Protein AF-A0A183NQ26-F1 (afdb_monomer_lite)

Structure (mmCIF, N/CA/C/O backbone):
data_AF-A0A183NQ26-F1
#
_entry.id   AF-A0A183NQ26-F1
#
loop_
_atom_site.group_PDB
_atom_site.id
_atom_site.type_symbol
_atom_site.label_atom_id
_atom_site.label_alt_id
_atom_site.label_comp_id
_atom_site.label_asym_id
_atom_site.label_entity_id
_atom_site.label_seq_id
_atom_site.pdbx_PDB_ins_code
_atom_site.Cartn_x
_atom_site.Cartn_y
_atom_site.Cartn_z
_atom_site.occupancy
_atom_site.B_iso_or_equiv
_atom_site.auth_seq_id
_atom_site.auth_comp_id
_atom_site.auth_asym_id
_atom_site.auth_atom_id
_atom_site.pdbx_PDB_model_num
ATOM 1 N N . MET A 1 1 ? 36.176 -2.784 -15.840 1.00 60.88 1 MET A N 1
ATOM 2 C CA . MET A 1 1 ? 35.206 -1.758 -16.281 1.00 60.88 1 MET A CA 1
ATOM 3 C C . MET A 1 1 ? 34.086 -2.476 -17.005 1.00 60.88 1 MET A C 1
ATOM 5 O O . MET A 1 1 ? 34.385 -3.303 -17.862 1.00 60.88 1 MET A O 1
ATOM 9 N N . ALA A 1 2 ? 32.834 -2.243 -16.618 1.00 77.38 2 ALA A N 1
ATOM 10 C CA . ALA A 1 2 ? 31.702 -2.764 -17.373 1.00 77.38 2 ALA A CA 1
ATOM 11 C C . ALA A 1 2 ? 31.505 -1.896 -18.622 1.00 77.38 2 ALA A C 1
ATOM 13 O O . ALA A 1 2 ? 31.538 -0.673 -18.529 1.00 77.38 2 ALA A O 1
ATOM 14 N N . HIS A 1 3 ? 31.324 -2.533 -19.777 1.00 88.31 3 HIS A N 1
ATOM 15 C CA . HIS A 1 3 ? 31.079 -1.843 -21.049 1.00 88.31 3 HIS A CA 1
ATOM 16 C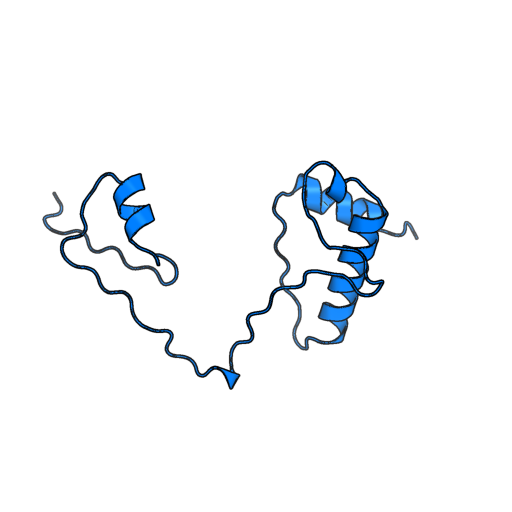 C . HIS A 1 3 ? 29.578 -1.679 -21.342 1.00 88.31 3 HIS A C 1
ATOM 18 O O . HIS A 1 3 ? 29.203 -0.936 -22.241 1.00 88.31 3 HIS A O 1
ATOM 24 N N . CYS A 1 4 ? 28.722 -2.381 -20.594 1.00 90.00 4 CYS A N 1
ATOM 25 C CA . CYS A 1 4 ? 27.270 -2.340 -20.712 1.00 90.00 4 CYS A CA 1
ATOM 26 C C . CYS A 1 4 ? 26.643 -2.696 -19.357 1.00 90.00 4 CYS A C 1
ATOM 28 O O . CYS A 1 4 ? 27.137 -3.588 -18.664 1.00 90.00 4 CYS A O 1
ATOM 30 N N . VAL A 1 5 ? 25.566 -1.999 -18.993 1.00 90.19 5 VAL A N 1
ATOM 31 C CA . VAL A 1 5 ? 24.744 -2.282 -17.812 1.00 90.19 5 VAL A CA 1
ATOM 32 C C . VAL A 1 5 ? 23.308 -2.443 -18.286 1.00 90.19 5 VAL A C 1
ATOM 34 O O . VAL A 1 5 ? 22.801 -1.592 -19.013 1.00 90.19 5 VAL A O 1
ATOM 37 N N . ILE A 1 6 ? 22.664 -3.534 -17.878 1.00 91.44 6 ILE A N 1
ATOM 38 C CA . ILE A 1 6 ? 21.257 -3.803 -18.173 1.00 91.44 6 ILE A CA 1
ATOM 39 C C . ILE A 1 6 ? 20.499 -3.788 -16.850 1.00 91.44 6 ILE A C 1
ATOM 41 O O . ILE A 1 6 ? 20.853 -4.524 -15.929 1.00 91.44 6 ILE A O 1
ATOM 45 N N . LEU A 1 7 ? 19.463 -2.954 -16.763 1.00 90.06 7 LEU A N 1
ATOM 46 C CA . LEU A 1 7 ? 18.590 -2.863 -15.599 1.00 90.06 7 LEU A CA 1
ATOM 47 C C . LEU A 1 7 ? 17.269 -3.577 -15.899 1.00 90.06 7 LEU A C 1
ATOM 49 O O . LEU A 1 7 ? 16.595 -3.256 -16.874 1.00 90.06 7 LEU A O 1
ATOM 53 N N . MET A 1 8 ? 16.906 -4.551 -15.066 1.00 90.06 8 MET A N 1
ATOM 54 C CA . MET A 1 8 ? 15.657 -5.304 -15.187 1.00 90.06 8 MET A CA 1
ATOM 55 C C . MET A 1 8 ? 14.945 -5.327 -13.835 1.00 90.06 8 MET A C 1
ATOM 57 O O . MET A 1 8 ? 15.536 -5.716 -12.830 1.00 90.06 8 MET A O 1
ATOM 61 N N . SER A 1 9 ? 13.673 -4.938 -13.800 1.00 88.75 9 SER A N 1
ATOM 62 C CA . SER A 1 9 ? 12.790 -5.168 -12.654 1.00 88.75 9 SER A CA 1
ATOM 63 C C . SER A 1 9 ? 11.327 -5.139 -13.102 1.00 88.75 9 SER A C 1
ATOM 65 O O . SER A 1 9 ? 10.983 -4.507 -14.099 1.00 88.75 9 SER A O 1
ATOM 67 N N . GLY A 1 10 ? 10.470 -5.862 -12.377 1.00 86.31 10 GLY A N 1
ATOM 68 C CA . GLY A 1 10 ? 9.042 -5.979 -12.681 1.00 86.31 10 GLY A CA 1
ATOM 69 C C . GLY A 1 10 ? 8.199 -4.764 -12.279 1.00 86.31 10 GLY A C 1
ATOM 70 O O . GLY A 1 10 ? 7.012 -4.743 -12.582 1.00 86.31 10 GLY A O 1
ATOM 71 N N . THR A 1 11 ? 8.779 -3.773 -11.592 1.00 85.19 11 THR A N 1
ATOM 72 C CA . THR A 1 11 ? 8.045 -2.625 -11.021 1.00 85.19 11 THR A CA 1
ATOM 73 C C . THR A 1 11 ? 8.693 -1.270 -11.331 1.00 85.19 11 THR A C 1
ATOM 75 O O . THR A 1 11 ? 8.484 -0.320 -10.586 1.00 85.19 11 THR A O 1
ATOM 78 N N . LEU A 1 12 ? 9.515 -1.169 -12.384 1.00 83.94 12 LEU A N 1
ATOM 79 C CA . LEU A 1 12 ? 10.221 0.082 -12.730 1.00 83.94 12 LEU A CA 1
ATOM 80 C C . LEU A 1 12 ? 9.370 1.104 -13.497 1.00 83.94 12 LEU A C 1
ATOM 82 O O . LEU A 1 12 ? 9.810 2.232 -13.685 1.00 83.94 12 LEU A O 1
ATOM 86 N N . SER A 1 13 ? 8.185 0.718 -13.968 1.00 82.69 13 SER A N 1
ATOM 87 C CA . SER A 1 13 ? 7.300 1.614 -14.716 1.00 82.69 13 SER A CA 1
ATOM 88 C C . SER A 1 13 ? 6.642 2.644 -13.781 1.00 82.69 13 SER A C 1
ATOM 90 O O . SER A 1 13 ? 6.131 2.244 -12.731 1.00 82.69 13 SER A O 1
ATOM 92 N N . PRO A 1 14 ? 6.532 3.928 -14.177 1.00 85.44 14 PRO A N 1
ATOM 93 C CA . PRO A 1 14 ? 7.058 4.525 -15.410 1.00 85.44 14 PRO A CA 1
ATOM 94 C C . PRO A 1 14 ? 8.559 4.856 -15.311 1.00 85.44 14 PRO A C 1
ATOM 96 O O . PRO A 1 14 ? 9.008 5.473 -14.344 1.00 85.44 14 PRO A O 1
ATOM 99 N N . LEU A 1 15 ? 9.329 4.513 -16.349 1.00 88.06 15 LEU A N 1
ATOM 100 C CA . LEU A 1 15 ? 10.791 4.688 -16.356 1.00 88.06 15 LEU A CA 1
ATOM 101 C C . LEU A 1 15 ? 11.272 6.154 -16.326 1.00 88.06 15 LEU A C 1
ATOM 103 O O . LEU A 1 15 ? 12.452 6.394 -16.074 1.00 88.06 15 LEU A O 1
ATOM 107 N N . ASP A 1 16 ? 10.408 7.137 -16.596 1.00 89.62 16 ASP A N 1
ATOM 108 C CA . ASP A 1 16 ? 10.797 8.558 -16.650 1.00 89.62 16 ASP A CA 1
ATOM 109 C C . ASP A 1 16 ? 11.263 9.081 -15.285 1.00 89.62 16 ASP A C 1
ATOM 111 O O . ASP A 1 16 ? 12.236 9.831 -15.196 1.00 89.62 16 ASP A O 1
ATOM 115 N N . SER A 1 17 ? 10.607 8.648 -14.203 1.00 88.44 17 SER A N 1
ATOM 116 C CA . SER A 1 17 ? 11.006 9.018 -12.841 1.00 88.44 17 SER A CA 1
ATOM 117 C C . SER A 1 17 ? 12.389 8.468 -12.497 1.00 88.44 17 SER A C 1
ATOM 119 O O . SER A 1 17 ? 13.203 9.171 -11.905 1.00 88.44 17 SER A O 1
ATOM 121 N N . LEU A 1 18 ? 12.680 7.241 -12.932 1.00 89.69 18 LEU A N 1
ATOM 122 C CA . LEU A 1 18 ? 13.955 6.585 -12.666 1.00 89.69 18 LEU A CA 1
ATOM 123 C C . LEU A 1 18 ? 15.124 7.259 -13.400 1.00 89.69 18 LEU A C 1
ATOM 125 O O . LEU A 1 18 ? 16.203 7.411 -12.832 1.00 89.69 18 LEU A O 1
ATOM 129 N N . GLU A 1 19 ? 14.916 7.687 -14.648 1.00 90.94 19 GLU A N 1
ATOM 130 C CA . GLU A 1 19 ? 15.914 8.455 -15.409 1.00 90.94 19 GLU A CA 1
ATOM 131 C C . GLU A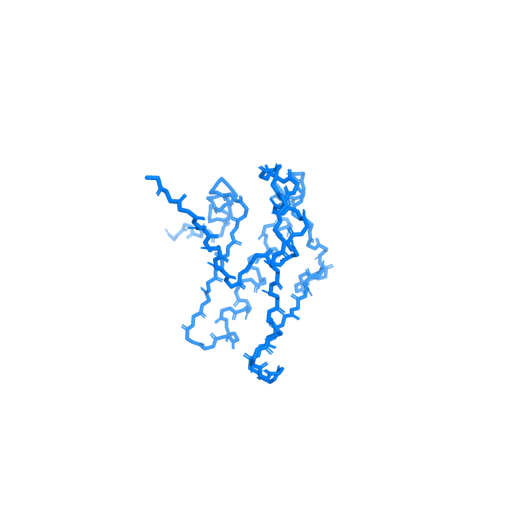 1 19 ? 16.243 9.785 -14.734 1.00 90.94 19 GLU A C 1
ATOM 133 O O . GLU A 1 19 ? 17.415 10.151 -14.618 1.00 90.94 19 GLU A O 1
ATOM 138 N N . ALA A 1 20 ? 15.210 10.487 -14.260 1.00 91.44 20 ALA A N 1
ATOM 139 C CA . ALA A 1 20 ? 15.371 11.749 -13.554 1.00 91.44 20 ALA A CA 1
ATOM 140 C C . ALA A 1 20 ? 16.137 11.575 -12.231 1.00 91.44 20 ALA A C 1
ATOM 142 O O . ALA A 1 20 ? 17.034 12.364 -11.942 1.00 91.44 20 ALA A O 1
ATOM 143 N N . GLU A 1 21 ? 15.830 10.533 -11.451 1.00 92.38 21 GLU A N 1
ATOM 144 C CA . GLU A 1 21 ? 16.507 10.241 -10.179 1.00 92.38 21 GLU A CA 1
ATOM 145 C C . GLU A 1 21 ? 17.981 9.859 -10.361 1.00 92.38 21 GLU A C 1
ATOM 147 O O . GLU A 1 21 ? 18.836 10.282 -9.582 1.00 92.38 21 GLU A O 1
ATOM 152 N N . LEU A 1 22 ? 18.291 9.071 -11.393 1.00 92.06 22 LEU A N 1
ATOM 153 C CA . LEU A 1 22 ? 19.657 8.628 -11.675 1.00 92.06 22 LEU A CA 1
ATOM 154 C C . LEU A 1 22 ? 20.460 9.645 -12.490 1.00 92.06 22 LEU A C 1
ATOM 156 O O . LEU A 1 22 ? 21.677 9.500 -12.606 1.00 92.06 22 LEU A O 1
ATOM 160 N N . ASN A 1 23 ? 19.796 10.659 -13.051 1.00 93.31 23 ASN A N 1
ATOM 161 C CA . ASN A 1 23 ? 20.369 11.620 -13.989 1.00 93.31 23 ASN A CA 1
ATOM 162 C C . ASN A 1 23 ? 21.103 10.925 -15.158 1.00 93.31 23 ASN A C 1
ATOM 164 O O . ASN A 1 23 ? 22.200 11.318 -15.564 1.00 93.31 23 ASN A O 1
ATOM 168 N N . VAL A 1 24 ? 20.500 9.850 -15.674 1.00 90.94 24 VAL A N 1
ATOM 169 C CA . VAL A 1 24 ? 21.008 9.026 -16.779 1.00 90.94 24 VAL A CA 1
ATOM 170 C C . VAL A 1 24 ? 19.862 8.760 -17.744 1.00 90.94 24 VAL A C 1
ATOM 172 O O . VAL A 1 24 ? 18.754 8.450 -17.323 1.00 90.94 24 VAL A O 1
ATOM 175 N N . GLN A 1 25 ? 20.137 8.845 -19.044 1.00 89.25 25 GLN A N 1
ATOM 176 C CA . GLN A 1 25 ? 19.176 8.439 -20.067 1.00 89.25 25 GLN A CA 1
ATOM 177 C C . GLN A 1 25 ? 19.291 6.942 -20.347 1.00 89.25 25 GLN A C 1
ATOM 179 O O . GLN A 1 25 ? 20.404 6.435 -20.517 1.00 89.25 25 GLN A O 1
ATOM 184 N N . PHE A 1 26 ? 18.159 6.244 -20.464 1.00 89.94 26 PHE A N 1
ATOM 185 C CA . PHE A 1 26 ? 18.130 4.870 -20.953 1.00 89.94 26 PHE A CA 1
ATOM 186 C C . PHE A 1 26 ? 17.804 4.874 -22.452 1.00 89.94 26 PHE A C 1
ATOM 188 O O . PHE A 1 26 ? 16.638 4.954 -22.832 1.00 89.94 26 PHE A O 1
ATOM 195 N N . PRO A 1 27 ? 18.806 4.771 -23.346 1.00 89.19 27 PRO A N 1
ATOM 196 C CA . PRO A 1 27 ? 18.563 4.814 -24.791 1.00 89.19 27 PRO A CA 1
ATOM 197 C C . PRO A 1 27 ? 17.767 3.602 -25.297 1.00 89.19 27 PRO A C 1
ATOM 199 O O . PRO A 1 27 ? 17.144 3.667 -26.353 1.00 89.19 27 PRO A O 1
ATOM 202 N N . LEU A 1 28 ? 17.792 2.492 -24.555 1.00 90.19 28 LEU A N 1
ATOM 203 C CA . LEU A 1 28 ? 17.009 1.291 -24.823 1.00 90.19 28 LEU A CA 1
ATOM 204 C C . LEU A 1 28 ? 16.054 1.067 -23.652 1.00 90.19 28 LEU A C 1
ATOM 206 O O . LEU A 1 28 ? 16.495 0.808 -22.533 1.00 90.19 28 LEU A O 1
ATOM 210 N N . ARG A 1 29 ? 14.750 1.162 -23.924 1.00 89.19 29 ARG A N 1
ATOM 211 C CA . ARG A 1 29 ? 13.676 1.011 -22.935 1.00 89.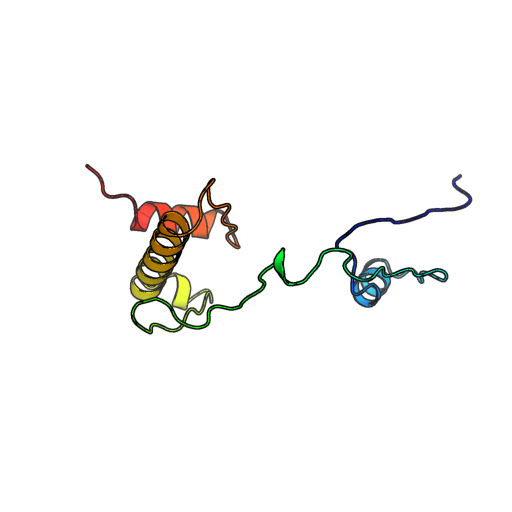19 29 ARG A CA 1
ATOM 212 C C . ARG A 1 29 ? 12.741 -0.100 -23.388 1.00 89.19 29 ARG A C 1
ATOM 214 O O . ARG A 1 29 ? 12.392 -0.183 -24.565 1.00 89.19 29 ARG A O 1
ATOM 221 N N . LEU A 1 30 ? 12.343 -0.947 -22.449 1.00 87.94 30 LEU A N 1
ATOM 222 C CA . LEU A 1 30 ? 11.365 -2.000 -22.677 1.00 87.94 30 LEU A CA 1
ATOM 223 C C . LEU A 1 30 ? 10.443 -2.071 -21.460 1.00 87.94 30 LEU A C 1
ATOM 225 O O . LEU A 1 30 ? 10.849 -2.543 -20.402 1.00 87.94 30 LEU A O 1
ATOM 229 N N . GLU A 1 31 ? 9.200 -1.630 -21.624 1.00 84.31 31 GLU A N 1
ATOM 230 C CA . GLU A 1 31 ? 8.133 -1.817 -20.641 1.00 84.31 31 GLU A CA 1
ATOM 231 C C . GLU A 1 31 ? 7.180 -2.884 -21.186 1.00 84.31 31 GLU A C 1
ATOM 233 O O . GLU A 1 31 ? 6.452 -2.671 -22.156 1.00 84.31 31 GLU A O 1
ATOM 238 N N . ALA A 1 32 ? 7.249 -4.087 -20.617 1.00 80.12 32 ALA A N 1
ATOM 239 C CA . ALA A 1 32 ? 6.379 -5.180 -21.023 1.00 80.12 32 ALA A CA 1
ATOM 240 C C . ALA A 1 32 ? 4.978 -4.990 -20.429 1.00 80.12 32 ALA A C 1
ATOM 242 O O . ALA A 1 32 ? 4.828 -4.701 -19.241 1.00 80.12 32 ALA A O 1
ATOM 243 N N . ASN A 1 33 ? 3.948 -5.220 -21.243 1.00 76.50 33 ASN A N 1
ATOM 244 C CA . ASN A 1 33 ? 2.579 -5.271 -20.745 1.00 76.50 33 ASN A CA 1
ATOM 245 C C . ASN A 1 33 ? 2.395 -6.447 -19.778 1.00 76.50 33 ASN A C 1
ATOM 247 O O . ASN A 1 33 ? 3.023 -7.500 -19.905 1.00 76.50 33 ASN A O 1
ATOM 251 N N . HIS A 1 34 ? 1.487 -6.267 -18.826 1.00 73.62 34 HIS A N 1
ATOM 252 C CA . HIS A 1 34 ? 1.132 -7.284 -17.850 1.00 73.62 34 HIS A CA 1
ATOM 253 C C . HIS A 1 34 ? 0.609 -8.559 -18.536 1.00 73.62 34 HIS A C 1
ATOM 255 O O . HIS A 1 34 ? -0.343 -8.517 -19.312 1.00 73.62 34 HIS A O 1
ATOM 261 N N . VAL A 1 35 ? 1.247 -9.698 -18.255 1.00 74.94 35 VAL A N 1
ATOM 262 C CA . VAL A 1 35 ? 1.032 -10.965 -18.983 1.00 74.94 35 VAL A CA 1
ATOM 263 C C . VAL A 1 35 ? -0.132 -11.793 -18.414 1.00 74.94 35 VAL A C 1
ATOM 265 O O . VAL A 1 35 ? -0.594 -12.735 -19.057 1.00 74.94 35 VAL A O 1
ATOM 268 N N . ILE A 1 36 ? -0.644 -11.471 -17.220 1.00 79.50 36 ILE A N 1
ATOM 269 C CA . ILE A 1 36 ? -1.755 -12.228 -16.618 1.00 79.50 36 ILE A CA 1
ATOM 270 C C . ILE A 1 36 ? -3.116 -11.621 -16.979 1.00 79.50 36 ILE A C 1
ATOM 272 O O . ILE A 1 36 ? -3.282 -10.406 -17.088 1.00 79.50 36 ILE A O 1
ATOM 276 N N . SER A 1 37 ? -4.108 -12.497 -17.146 1.00 80.25 37 SER A N 1
ATOM 277 C CA . SER A 1 37 ? -5.487 -12.120 -17.446 1.00 80.25 37 SER A CA 1
ATOM 278 C C . SER A 1 37 ? -6.129 -11.345 -16.293 1.00 80.25 37 SER A C 1
ATOM 280 O O . SER A 1 37 ? -5.911 -11.666 -15.125 1.00 80.25 37 SER A O 1
ATOM 282 N N . ASN A 1 38 ? -7.021 -10.405 -16.617 1.00 79.00 38 ASN A N 1
ATOM 283 C CA . ASN A 1 38 ? -7.761 -9.604 -15.627 1.00 79.00 38 ASN A CA 1
ATOM 284 C C . ASN A 1 38 ? -8.567 -10.446 -14.619 1.00 79.00 38 ASN A C 1
ATOM 286 O O . ASN A 1 38 ? -8.861 -9.993 -13.524 1.00 79.00 38 ASN A O 1
ATOM 290 N N . SER A 1 39 ? -8.901 -11.695 -14.950 1.00 84.12 39 SER A N 1
ATOM 291 C CA . SER A 1 39 ? -9.562 -12.633 -14.033 1.00 84.12 39 SER A CA 1
ATOM 292 C C . SER A 1 39 ? -8.681 -13.129 -12.880 1.00 84.12 39 SER A C 1
ATOM 294 O O . SER A 1 39 ? -9.194 -13.744 -11.951 1.00 84.12 39 SER A O 1
ATOM 296 N N . ARG A 1 40 ? -7.362 -12.912 -12.946 1.00 82.38 40 ARG A N 1
ATOM 297 C CA . ARG A 1 40 ? -6.386 -13.396 -11.958 1.00 82.38 40 ARG A CA 1
ATOM 298 C C . ARG A 1 40 ? -5.839 -12.289 -11.056 1.00 82.38 40 ARG A C 1
ATOM 300 O O . ARG A 1 40 ? -5.064 -12.593 -10.156 1.00 82.38 40 ARG A O 1
ATOM 307 N N . LEU A 1 41 ? -6.224 -11.033 -11.290 1.00 85.94 41 LEU A N 1
ATOM 308 C CA . LEU A 1 41 ? -5.777 -9.884 -10.510 1.00 85.94 41 LEU A CA 1
ATOM 309 C C . LEU A 1 41 ? -6.911 -8.870 -10.361 1.00 85.94 41 LEU A C 1
ATOM 311 O O . LEU A 1 41 ? -7.419 -8.350 -11.350 1.00 85.94 41 LEU A O 1
ATOM 315 N N . LEU A 1 42 ? -7.254 -8.546 -9.116 1.00 86.94 42 LEU A N 1
ATOM 316 C CA . LEU A 1 42 ? -8.144 -7.440 -8.786 1.00 86.94 42 LEU A CA 1
ATOM 317 C C . LEU A 1 42 ? -7.321 -6.321 -8.147 1.00 86.94 42 LEU A C 1
ATOM 319 O O . LEU A 1 42 ? -6.722 -6.515 -7.093 1.00 86.94 42 LEU A O 1
ATOM 323 N N . VAL A 1 43 ? -7.331 -5.145 -8.771 1.00 90.38 43 VAL A N 1
ATOM 324 C CA . VAL A 1 43 ? -6.777 -3.912 -8.202 1.00 90.38 43 VAL A CA 1
ATOM 325 C C . VAL A 1 43 ? -7.937 -2.961 -7.963 1.00 90.38 43 VAL A C 1
ATOM 327 O O . VAL A 1 43 ? -8.668 -2.626 -8.892 1.00 90.38 43 VAL A O 1
ATOM 330 N N . THR A 1 44 ? -8.128 -2.544 -6.715 1.00 91.00 44 THR A N 1
ATOM 331 C CA . THR A 1 44 ? -9.204 -1.625 -6.338 1.00 91.00 44 THR A CA 1
ATOM 332 C C . THR A 1 44 ? -8.719 -0.638 -5.292 1.00 91.00 44 THR A C 1
ATOM 334 O O . THR A 1 44 ? -7.803 -0.924 -4.523 1.00 91.00 44 THR A O 1
ATOM 337 N N . THR A 1 45 ? -9.360 0.523 -5.246 1.00 93.06 45 THR A N 1
ATOM 338 C CA . THR A 1 45 ? -9.176 1.507 -4.182 1.00 93.06 45 THR A CA 1
ATOM 339 C C . THR A 1 45 ? -10.403 1.504 -3.277 1.00 93.06 45 THR A C 1
ATOM 341 O O . THR A 1 45 ? -11.531 1.316 -3.731 1.00 93.06 45 THR A O 1
ATOM 344 N N . LEU A 1 46 ? -10.183 1.684 -1.976 1.00 92.94 46 LEU A N 1
ATOM 345 C CA . LEU A 1 46 ? -11.249 1.800 -0.985 1.00 92.94 46 LEU A CA 1
ATOM 346 C C . LEU A 1 46 ? -11.216 3.214 -0.414 1.00 92.94 46 LEU A C 1
ATOM 348 O O . LEU A 1 46 ? -10.255 3.604 0.245 1.00 92.94 46 LEU A O 1
ATOM 352 N N . SER A 1 47 ? -12.255 3.995 -0.701 1.00 94.12 47 SER A N 1
ATOM 353 C CA . SER A 1 47 ? -12.368 5.385 -0.244 1.00 94.12 47 SER A CA 1
ATOM 354 C C . SER A 1 47 ? -13.074 5.517 1.107 1.00 94.12 47 SER A C 1
ATOM 356 O O . SER A 1 47 ? -12.854 6.498 1.817 1.00 94.12 47 SER A O 1
ATOM 358 N N . HIS A 1 48 ? -13.905 4.536 1.465 1.00 95.38 48 HIS A N 1
ATOM 359 C CA . HIS A 1 48 ? -14.697 4.508 2.691 1.00 95.38 48 HIS A CA 1
ATOM 360 C C . HIS A 1 48 ? -14.639 3.117 3.314 1.00 95.38 48 HIS A C 1
ATOM 362 O O . HIS A 1 48 ? -14.487 2.121 2.604 1.00 95.38 48 HIS A O 1
ATOM 368 N N . GLY A 1 49 ? -14.741 3.061 4.637 1.00 93.06 49 GLY A N 1
ATOM 369 C CA . GLY A 1 49 ? -14.837 1.803 5.357 1.00 93.06 49 GLY A CA 1
ATOM 370 C C . GLY A 1 49 ? -16.278 1.298 5.512 1.00 93.06 49 GLY A C 1
ATOM 371 O O . GLY A 1 49 ? -17.215 1.895 4.971 1.00 93.06 49 GLY A O 1
ATOM 372 N N . PRO A 1 50 ? -16.466 0.188 6.249 1.00 91.75 50 PRO A N 1
ATOM 373 C CA . PRO A 1 50 ? -17.753 -0.487 6.404 1.00 91.75 50 PRO A CA 1
ATOM 374 C C . PRO A 1 50 ? -18.861 0.372 7.025 1.00 91.75 50 PRO A C 1
ATOM 376 O O . PRO A 1 50 ? -20.031 0.135 6.742 1.00 91.75 50 PRO A O 1
ATOM 379 N N . ASN A 1 51 ? -18.511 1.367 7.841 1.00 91.38 51 ASN A N 1
ATOM 380 C CA . ASN A 1 51 ? -19.457 2.284 8.478 1.00 91.38 51 ASN A CA 1
ATOM 381 C C . ASN A 1 51 ? -19.635 3.589 7.681 1.00 91.38 51 ASN A C 1
ATOM 383 O O . ASN A 1 51 ? -20.260 4.530 8.164 1.00 91.38 51 ASN A O 1
ATOM 387 N N . GLY A 1 52 ? -19.069 3.678 6.473 1.00 91.31 52 GLY A N 1
ATOM 388 C CA . GLY A 1 52 ? -19.143 4.869 5.626 1.00 91.31 52 GLY A CA 1
ATOM 389 C C . GLY A 1 52 ? -18.154 5.971 6.010 1.00 91.31 52 GLY A C 1
ATOM 390 O O . GLY A 1 52 ? -18.193 7.055 5.427 1.00 91.31 52 GLY A O 1
ATOM 391 N N . THR A 1 53 ? -17.237 5.718 6.949 1.00 92.19 53 THR A N 1
ATOM 392 C CA . THR A 1 53 ? -16.190 6.685 7.298 1.00 92.19 53 THR A CA 1
ATOM 393 C C . THR A 1 53 ? -15.187 6.790 6.155 1.00 92.19 53 THR A C 1
ATOM 395 O O . THR A 1 53 ? -14.663 5.781 5.680 1.00 92.19 53 THR A O 1
ATOM 398 N N . ARG A 1 54 ? -14.871 8.017 5.725 1.00 92.56 54 ARG A N 1
ATOM 399 C CA . ARG A 1 54 ? -13.843 8.259 4.707 1.00 92.56 54 ARG A CA 1
ATOM 400 C C . ARG A 1 54 ? -12.470 7.806 5.210 1.00 92.56 54 ARG A C 1
ATOM 402 O O . ARG A 1 54 ? -11.976 8.304 6.221 1.00 92.56 54 ARG A O 1
ATOM 409 N N . LEU A 1 55 ? -11.819 6.924 4.458 1.00 92.56 55 LEU A N 1
ATOM 410 C CA . LEU A 1 55 ? -10.478 6.438 4.766 1.00 92.56 55 LEU A CA 1
ATOM 411 C C . LEU A 1 55 ? -9.449 7.463 4.283 1.00 92.56 55 LEU A C 1
ATOM 413 O O . LEU A 1 55 ? -9.173 7.598 3.094 1.00 92.56 55 LEU A O 1
ATOM 417 N N . CYS A 1 56 ? -8.902 8.228 5.224 1.00 91.69 56 CYS A N 1
ATOM 418 C CA . CYS A 1 56 ? -7.924 9.276 4.958 1.00 91.69 56 CYS A CA 1
ATOM 419 C C . CYS A 1 56 ? -6.728 9.113 5.896 1.00 91.69 56 CYS A C 1
ATOM 421 O O . CYS A 1 56 ? -6.784 9.529 7.046 1.00 91.69 56 CYS A O 1
ATOM 423 N N . ALA A 1 57 ? -5.637 8.518 5.422 1.00 88.44 57 ALA A N 1
ATOM 424 C CA . ALA A 1 57 ? -4.465 8.225 6.249 1.00 88.44 57 ALA A CA 1
ATOM 425 C C . ALA A 1 57 ? -3.508 9.429 6.399 1.00 88.44 57 ALA A C 1
ATOM 427 O O . ALA A 1 57 ? -2.292 9.278 6.309 1.00 88.44 57 ALA A O 1
ATOM 428 N N . THR A 1 58 ? -4.028 10.650 6.586 1.00 91.62 58 THR A N 1
ATOM 429 C CA . THR A 1 58 ? -3.164 11.805 6.896 1.00 91.62 58 THR A CA 1
ATOM 430 C C . THR A 1 58 ? -2.742 11.782 8.361 1.00 91.62 58 THR A C 1
ATOM 432 O O . THR A 1 58 ? -3.419 11.176 9.191 1.00 91.62 58 THR A O 1
ATOM 435 N N . TYR A 1 59 ? -1.659 12.491 8.709 1.00 86.00 59 TYR A N 1
ATOM 436 C CA . TYR A 1 59 ? -1.134 12.515 10.081 1.00 86.00 59 TYR A CA 1
ATOM 437 C C . TYR A 1 59 ? -2.197 12.849 11.136 1.00 86.00 59 TYR A C 1
ATOM 439 O O . TYR A 1 59 ? -2.237 12.224 12.189 1.00 86.00 59 TYR A O 1
ATOM 447 N N . GLN A 1 60 ? -3.082 13.803 10.846 1.00 88.50 60 GLN A N 1
ATOM 448 C CA . GLN A 1 60 ? -4.167 14.182 11.750 1.00 88.50 60 GLN A CA 1
ATOM 449 C C . GLN A 1 60 ? -5.228 13.077 11.866 1.00 88.50 60 GLN A C 1
ATOM 451 O O . GLN A 1 60 ? -5.573 12.670 12.973 1.00 88.50 60 GLN A O 1
ATOM 456 N N . HIS A 1 61 ? -5.715 12.559 10.736 1.00 88.69 61 HIS A N 1
ATOM 457 C CA . HIS A 1 61 ? -6.816 11.593 10.715 1.00 88.69 61 HIS A CA 1
ATOM 458 C C . HIS A 1 61 ? -6.416 10.220 11.258 1.00 88.69 61 HIS A C 1
ATOM 460 O O . HIS A 1 61 ? -7.198 9.616 11.988 1.00 88.69 61 HIS A O 1
ATOM 466 N N . GLN A 1 62 ? -5.190 9.752 10.995 1.00 91.25 62 GLN A N 1
ATOM 467 C CA . GLN A 1 62 ? -4.720 8.451 11.491 1.00 91.25 62 GLN A CA 1
ATOM 468 C C . GLN A 1 62 ? -4.658 8.365 13.028 1.00 91.25 62 GLN A C 1
ATOM 470 O O . GLN A 1 62 ? -4.631 7.277 13.601 1.00 91.25 62 GLN A O 1
ATOM 475 N N . ASN A 1 63 ? -4.632 9.513 13.713 1.00 90.88 63 ASN A N 1
ATOM 476 C CA . ASN A 1 63 ? -4.639 9.585 15.173 1.00 90.88 63 ASN A CA 1
ATOM 477 C C . ASN A 1 63 ? -6.052 9.513 15.772 1.00 90.88 63 ASN A C 1
ATOM 479 O O . ASN A 1 63 ? -6.183 9.406 16.987 1.00 90.88 63 ASN A O 1
ATOM 483 N N . THR A 1 64 ? -7.101 9.571 14.950 1.00 93.81 64 THR A N 1
ATOM 484 C CA . THR A 1 64 ? -8.485 9.474 15.424 1.00 93.81 64 THR A CA 1
ATOM 485 C C . THR A 1 64 ? -8.879 8.017 15.637 1.00 93.81 64 THR A C 1
ATOM 487 O O . THR A 1 64 ? -8.575 7.161 14.805 1.00 93.81 64 THR A O 1
ATOM 490 N N . TYR A 1 65 ? -9.601 7.726 16.721 1.00 94.44 65 TYR A N 1
ATOM 491 C CA . TYR A 1 65 ? -10.099 6.369 16.966 1.00 94.44 65 TYR A CA 1
ATOM 492 C C . TYR A 1 65 ? -11.067 5.905 15.884 1.00 94.44 65 TYR A C 1
ATOM 494 O O . TYR A 1 65 ? -10.996 4.754 15.482 1.00 94.44 65 TYR A O 1
ATOM 502 N N . THR A 1 66 ? -11.878 6.809 15.328 1.00 94.31 66 THR A N 1
ATOM 503 C CA . THR A 1 66 ? -12.769 6.482 14.210 1.00 94.31 66 THR A CA 1
ATOM 504 C C . THR A 1 66 ? -11.994 5.909 13.027 1.00 94.31 66 THR A C 1
ATOM 506 O O . THR A 1 66 ? -12.368 4.865 12.514 1.00 94.31 66 THR A O 1
ATOM 509 N N . PHE A 1 67 ? -10.885 6.535 12.615 1.00 94.25 67 PHE A N 1
ATOM 510 C CA . PHE A 1 67 ? -10.061 5.999 11.529 1.00 94.25 67 PHE A CA 1
ATOM 511 C C . PHE A 1 67 ? -9.452 4.637 11.886 1.00 94.25 67 PHE A C 1
ATOM 513 O O . PHE A 1 67 ? -9.459 3.724 11.063 1.00 94.25 67 PHE A O 1
ATOM 520 N N . GLN A 1 68 ? -8.921 4.497 13.103 1.00 94.94 68 GLN A N 1
ATOM 521 C CA . GLN A 1 68 ? -8.255 3.267 13.537 1.00 94.94 68 GLN A CA 1
ATOM 522 C C . GLN A 1 68 ? -9.236 2.092 13.612 1.00 94.94 68 GLN A C 1
ATOM 524 O O . GLN A 1 68 ? -8.931 1.005 13.126 1.00 94.94 68 GLN A O 1
ATOM 529 N N . ASP A 1 69 ? -10.424 2.312 14.170 1.00 95.25 69 ASP A N 1
ATOM 530 C CA . ASP A 1 69 ? -11.474 1.299 14.277 1.00 95.25 69 ASP A CA 1
ATOM 531 C C . ASP A 1 69 ? -12.021 0.931 12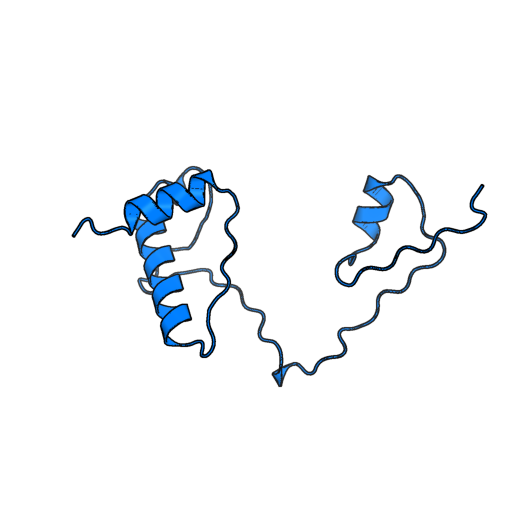.891 1.00 95.25 69 ASP A C 1
ATOM 533 O O . ASP A 1 69 ? -12.221 -0.247 12.591 1.00 95.25 69 ASP A O 1
ATOM 537 N N . GLU A 1 70 ? -12.185 1.920 12.008 1.00 95.69 70 GLU A N 1
ATOM 538 C CA . GLU A 1 70 ? -12.654 1.696 10.643 1.00 95.69 70 GLU A CA 1
ATOM 539 C C . GLU A 1 70 ? -11.667 0.842 9.832 1.00 95.69 70 GLU A C 1
ATOM 541 O O . GLU A 1 70 ? -12.070 -0.122 9.180 1.00 95.69 70 GLU A O 1
ATOM 546 N N . ILE A 1 71 ? -10.365 1.149 9.901 1.00 95.56 71 ILE A N 1
ATOM 547 C CA . ILE A 1 71 ? -9.320 0.336 9.262 1.00 95.56 71 ILE A CA 1
ATOM 548 C C . ILE A 1 71 ? -9.302 -1.077 9.852 1.00 95.56 71 ILE A C 1
ATOM 550 O O . ILE A 1 71 ? -9.188 -2.044 9.098 1.00 95.56 71 ILE A O 1
ATOM 554 N N . GLY A 1 72 ? -9.476 -1.219 11.168 1.00 95.38 72 GLY A N 1
ATOM 555 C CA . GLY A 1 72 ? -9.586 -2.526 11.817 1.00 95.38 72 GLY A CA 1
ATOM 556 C C . GLY A 1 72 ? -10.744 -3.347 11.247 1.00 95.38 72 GLY A C 1
ATOM 557 O O . GLY A 1 72 ? -10.564 -4.508 10.879 1.00 95.38 72 GLY A O 1
ATOM 558 N N . ALA A 1 73 ? -11.914 -2.728 11.073 1.00 95.56 73 ALA A N 1
ATOM 559 C CA . ALA A 1 73 ? -13.075 -3.373 10.467 1.00 95.56 73 ALA A CA 1
ATOM 560 C C . ALA A 1 73 ? -12.829 -3.782 9.002 1.00 95.56 73 ALA A C 1
ATOM 562 O O . ALA A 1 73 ? -13.214 -4.884 8.602 1.00 95.56 73 ALA A O 1
ATOM 563 N N . VAL A 1 74 ? -12.150 -2.942 8.207 1.00 95.50 74 VAL A N 1
ATOM 564 C CA . VAL A 1 74 ? -11.738 -3.289 6.832 1.00 95.50 74 VAL A CA 1
ATOM 565 C C . VAL A 1 74 ? -10.842 -4.528 6.830 1.00 95.50 74 VAL A C 1
ATOM 567 O O . VAL A 1 74 ? -11.103 -5.466 6.077 1.00 95.50 74 VAL A O 1
ATOM 570 N N . VAL A 1 75 ? -9.814 -4.557 7.683 1.00 95.19 75 VAL A N 1
ATOM 571 C CA . VAL A 1 75 ? -8.859 -5.672 7.759 1.00 95.19 75 VAL A CA 1
ATOM 572 C C . VAL A 1 75 ? -9.555 -6.960 8.199 1.00 95.19 75 VAL A C 1
ATOM 574 O O . VAL A 1 75 ? -9.382 -7.992 7.555 1.00 95.19 75 VAL A O 1
ATOM 577 N N . VAL A 1 76 ? -10.398 -6.911 9.235 1.00 95.06 76 VAL A N 1
ATOM 578 C CA . VAL A 1 76 ? -11.170 -8.078 9.695 1.00 95.06 76 VAL A CA 1
ATOM 579 C C . VAL A 1 76 ? -12.062 -8.623 8.580 1.00 95.06 76 VAL A C 1
ATOM 581 O O . VAL A 1 76 ? -12.112 -9.836 8.370 1.00 95.06 76 VAL A O 1
ATOM 584 N N . ASN A 1 77 ? -12.741 -7.749 7.836 1.00 94.38 77 ASN A N 1
ATOM 585 C CA . ASN A 1 77 ? -13.583 -8.167 6.719 1.00 94.38 77 ASN A CA 1
ATOM 586 C C . ASN A 1 77 ? -12.760 -8.797 5.589 1.00 94.38 77 ASN A C 1
ATOM 588 O O . ASN A 1 77 ? -13.150 -9.843 5.074 1.00 94.38 77 ASN A O 1
ATOM 592 N N . ALA A 1 78 ? -11.602 -8.224 5.246 1.00 94.06 78 ALA A N 1
ATOM 593 C CA . ALA A 1 78 ? -10.697 -8.808 4.260 1.00 94.06 78 ALA A CA 1
ATOM 594 C C . ALA A 1 78 ? -10.223 -10.208 4.686 1.00 94.06 78 ALA A C 1
ATOM 596 O O . ALA A 1 78 ? -10.329 -11.155 3.910 1.00 94.06 78 ALA A O 1
ATOM 597 N N . CYS A 1 79 ? -9.796 -10.374 5.941 1.00 95.00 79 CYS A N 1
ATOM 598 C CA . CYS A 1 79 ? -9.356 -11.663 6.480 1.00 95.00 79 CYS A CA 1
ATOM 599 C C . CYS A 1 79 ? -10.464 -12.728 6.490 1.00 95.00 79 CYS A C 1
ATOM 601 O O . CYS A 1 79 ? -10.170 -13.909 6.341 1.00 95.00 79 CYS A O 1
ATOM 603 N N . ARG A 1 80 ? -11.734 -12.336 6.656 1.00 94.88 80 ARG A N 1
ATOM 604 C CA . ARG A 1 80 ? -12.875 -13.267 6.587 1.00 94.88 80 ARG A CA 1
ATOM 605 C C . ARG A 1 80 ? -13.190 -13.717 5.161 1.00 94.88 80 ARG A C 1
ATOM 607 O O . ARG A 1 80 ? -13.686 -14.824 4.980 1.00 94.88 80 ARG A O 1
ATOM 614 N N . LEU A 1 81 ? -12.951 -12.856 4.172 1.00 94.06 81 LEU A N 1
ATOM 615 C CA . LEU A 1 81 ? -13.302 -13.106 2.772 1.00 94.06 81 LEU A CA 1
ATOM 616 C C . LEU A 1 81 ? -12.182 -13.789 1.979 1.00 94.06 81 LEU A C 1
ATOM 618 O O . LEU A 1 81 ? -12.477 -14.498 1.019 1.00 94.06 81 LEU A O 1
ATOM 622 N N . VAL A 1 82 ? -10.914 -13.568 2.341 1.00 94.25 82 VAL A N 1
ATOM 623 C CA . VAL A 1 82 ? -9.756 -14.054 1.577 1.00 94.25 82 VAL A CA 1
ATOM 624 C C . VAL A 1 82 ? -9.265 -15.401 2.126 1.00 94.25 82 VAL A C 1
ATOM 626 O O . VAL A 1 82 ? -8.696 -15.450 3.220 1.00 94.25 82 VAL A O 1
ATOM 629 N N . PRO A 1 83 ? -9.421 -16.508 1.377 1.00 91.88 83 PRO A N 1
ATOM 630 C CA . PRO A 1 83 ? -8.842 -17.789 1.761 1.00 91.88 83 PRO A CA 1
ATOM 631 C C . PRO A 1 83 ? -7.315 -17.771 1.582 1.00 91.88 83 PRO A C 1
ATOM 633 O O . PRO A 1 83 ? -6.803 -17.220 0.612 1.00 91.88 83 PRO A O 1
ATOM 636 N N . GLY A 1 84 ? -6.579 -18.412 2.495 1.00 91.50 84 GLY A N 1
ATOM 637 C CA . GLY A 1 84 ? -5.118 -18.572 2.391 1.00 91.50 84 GLY A CA 1
ATOM 638 C C . GLY A 1 84 ? -4.280 -17.481 3.067 1.00 91.50 84 GLY A C 1
ATOM 639 O O . GLY A 1 84 ? -3.065 -17.636 3.162 1.00 91.50 84 GLY A O 1
ATOM 640 N N . GLY A 1 85 ? -4.917 -16.436 3.603 1.00 92.94 85 GLY A N 1
ATOM 641 C CA . GLY A 1 85 ? -4.267 -15.397 4.406 1.00 92.94 85 GLY A CA 1
ATOM 642 C C . GLY A 1 85 ? -4.202 -14.034 3.719 1.00 92.94 85 GLY A C 1
ATOM 643 O O . GLY A 1 85 ? -4.448 -13.897 2.523 1.00 92.94 85 GLY A O 1
ATOM 644 N N . VAL A 1 86 ? -3.880 -13.008 4.507 1.00 95.69 86 VAL A N 1
ATOM 645 C CA . VAL A 1 86 ? -3.801 -11.611 4.062 1.00 95.69 86 VAL A CA 1
ATOM 646 C C . VAL A 1 86 ? -2.434 -11.046 4.428 1.00 95.69 86 VAL A C 1
ATOM 648 O O . VAL A 1 86 ? -1.997 -11.164 5.571 1.00 95.69 86 VAL A O 1
ATOM 651 N N . LEU A 1 87 ? -1.782 -10.397 3.464 1.00 95.81 87 LEU A N 1
ATOM 652 C CA . LEU A 1 87 ? -0.576 -9.605 3.682 1.00 95.81 87 LEU A CA 1
ATOM 653 C C . LEU A 1 87 ? -0.949 -8.119 3.650 1.00 95.81 87 LEU A C 1
ATOM 655 O O . LEU A 1 87 ? -1.440 -7.627 2.636 1.00 95.81 87 LEU A O 1
ATOM 659 N N . CYS A 1 88 ? -0.732 -7.414 4.760 1.00 95.00 88 CYS A N 1
ATOM 660 C CA . CYS A 1 88 ? -1.086 -6.004 4.916 1.00 95.00 88 CYS A CA 1
ATOM 661 C C . CYS A 1 88 ? 0.177 -5.151 5.086 1.00 95.00 88 CYS A C 1
ATOM 663 O O . CYS A 1 88 ? 1.001 -5.436 5.953 1.00 95.00 88 CYS A O 1
ATOM 665 N N . PHE A 1 89 ? 0.315 -4.099 4.278 1.00 95.19 89 PHE A N 1
ATOM 666 C CA . PHE A 1 89 ? 1.421 -3.144 4.359 1.00 95.19 89 PHE A CA 1
ATOM 667 C C . PHE A 1 89 ? 0.935 -1.813 4.933 1.00 95.19 89 PHE A C 1
ATOM 669 O O . PHE A 1 89 ? -0.089 -1.283 4.502 1.00 95.19 89 PHE A O 1
ATOM 676 N N . LEU A 1 90 ? 1.685 -1.263 5.890 1.00 94.25 90 LEU A N 1
ATOM 677 C CA . LEU A 1 90 ? 1.407 0.028 6.518 1.00 94.25 90 LEU A CA 1
ATOM 678 C C . LEU A 1 90 ? 2.547 1.017 6.209 1.00 94.25 90 LEU A C 1
ATOM 680 O O . LEU A 1 90 ? 3.698 0.593 6.107 1.00 94.25 90 LEU A O 1
ATOM 684 N N . PRO A 1 91 ? 2.274 2.334 6.125 1.00 92.81 91 PRO A N 1
ATOM 685 C CA . PRO A 1 91 ? 3.293 3.345 5.825 1.00 92.81 91 PRO A CA 1
ATOM 686 C C . PRO A 1 91 ? 4.444 3.466 6.838 1.00 92.81 91 PRO A C 1
ATOM 688 O O . PRO A 1 91 ? 5.467 4.064 6.519 1.00 92.81 91 PRO A O 1
ATOM 691 N N . SER A 1 92 ? 4.283 2.982 8.077 1.00 93.81 92 SER A N 1
ATOM 692 C CA . SER A 1 92 ? 5.334 3.021 9.104 1.00 93.81 92 SER A CA 1
ATOM 693 C C . SER A 1 92 ? 5.080 2.022 10.234 1.00 93.81 92 SER A C 1
ATOM 695 O O . SER A 1 92 ? 3.926 1.718 10.549 1.00 93.81 92 SER A O 1
ATOM 697 N N . TYR A 1 93 ? 6.152 1.592 10.906 1.00 95.56 93 TYR A N 1
ATOM 698 C CA . TYR A 1 93 ? 6.059 0.785 12.129 1.00 95.56 93 TYR A CA 1
ATOM 699 C C . TYR A 1 93 ? 5.360 1.536 13.266 1.00 95.56 93 TYR A C 1
ATOM 701 O O . TYR A 1 93 ? 4.532 0.966 13.959 1.00 95.56 93 TYR A O 1
ATOM 709 N N . SER A 1 94 ? 5.578 2.847 13.394 1.00 94.56 94 SER A N 1
ATOM 710 C CA . SER A 1 94 ? 4.895 3.647 14.418 1.00 94.56 94 SER A CA 1
ATOM 711 C C . SER A 1 94 ? 3.371 3.663 14.251 1.00 94.56 94 SER A C 1
ATOM 713 O O . SER A 1 94 ? 2.644 3.728 15.242 1.00 94.56 94 SER A O 1
ATOM 715 N N . LEU A 1 95 ? 2.863 3.630 13.012 1.00 93.94 95 LEU A N 1
ATOM 716 C CA . LEU A 1 95 ? 1.428 3.471 12.772 1.00 93.94 95 LEU A CA 1
ATOM 717 C C . LEU A 1 95 ? 0.976 2.035 13.049 1.00 93.94 95 LEU A C 1
ATOM 719 O O . LEU A 1 95 ? -0.077 1.859 13.651 1.00 93.94 95 LEU A O 1
ATOM 723 N N . LEU A 1 96 ? 1.763 1.035 12.639 1.00 95.25 96 LEU A N 1
ATOM 724 C CA . LEU A 1 96 ? 1.481 -0.373 12.922 1.00 95.25 96 LEU A CA 1
ATOM 725 C C . LEU A 1 96 ? 1.293 -0.602 14.427 1.00 95.25 96 LEU A C 1
ATOM 727 O O . LEU A 1 96 ? 0.237 -1.075 14.834 1.00 95.25 96 LEU A O 1
ATOM 731 N N . ASP A 1 97 ? 2.260 -0.187 15.245 1.00 95.06 97 ASP A N 1
ATOM 732 C CA . ASP A 1 97 ? 2.224 -0.366 16.699 1.00 95.06 97 ASP A CA 1
ATOM 733 C C . ASP A 1 97 ? 1.014 0.332 17.322 1.00 95.06 97 ASP A C 1
ATOM 735 O O . ASP A 1 97 ? 0.348 -0.222 18.190 1.00 95.06 97 ASP A O 1
ATOM 739 N N . LYS A 1 98 ? 0.677 1.534 16.843 1.00 94.12 98 LYS A N 1
ATOM 740 C CA . LYS A 1 98 ? -0.500 2.282 17.302 1.00 94.12 98 LYS A CA 1
ATOM 741 C C . LYS A 1 98 ? -1.806 1.552 16.995 1.00 94.12 98 LYS A C 1
ATOM 743 O O . LYS A 1 98 ? -2.688 1.503 17.847 1.00 94.12 98 LYS A O 1
ATOM 748 N N . LEU A 1 99 ? -1.940 1.014 15.784 1.00 95.44 99 LEU A N 1
ATOM 749 C CA . LEU A 1 99 ? -3.124 0.256 15.385 1.00 95.44 99 LEU A CA 1
ATOM 750 C C . LEU A 1 99 ? -3.227 -1.050 16.177 1.00 95.44 99 LEU A C 1
ATOM 752 O O . LEU A 1 99 ? -4.294 -1.350 16.700 1.00 95.44 99 LEU A O 1
ATOM 756 N N . ILE A 1 100 ? -2.113 -1.768 16.349 1.00 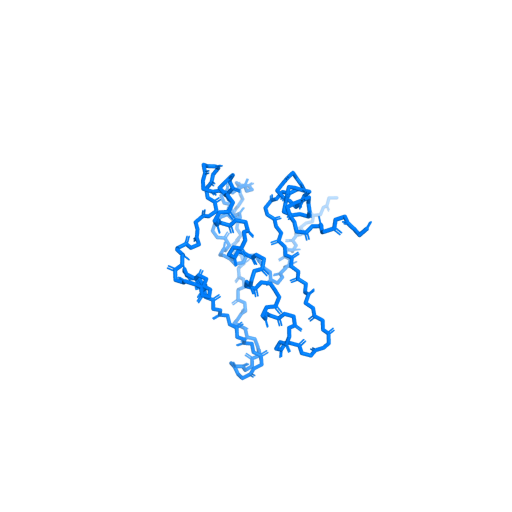94.56 100 ILE A N 1
ATOM 757 C CA . ILE A 1 100 ? -2.054 -2.970 17.189 1.00 94.56 100 ILE A CA 1
ATOM 758 C C . ILE A 1 100 ? -2.474 -2.632 18.621 1.00 94.56 100 ILE A C 1
ATOM 760 O O . ILE A 1 100 ? -3.391 -3.259 19.134 1.00 94.56 100 ILE A O 1
ATOM 764 N N . GLN A 1 101 ? -1.908 -1.591 19.235 1.00 94.19 101 GLN A N 1
ATOM 765 C CA . GLN A 1 101 ? -2.283 -1.156 20.585 1.00 94.19 101 GLN A CA 1
ATOM 766 C C . GLN A 1 101 ? -3.765 -0.781 20.710 1.00 94.19 101 GLN A C 1
ATOM 768 O O . GLN A 1 101 ? -4.362 -0.997 21.762 1.00 94.19 101 GLN A O 1
ATOM 773 N N . ARG A 1 102 ? -4.366 -0.201 19.662 1.00 94.31 102 ARG A N 1
ATOM 774 C CA . ARG A 1 102 ? -5.798 0.123 19.644 1.00 94.31 102 ARG A CA 1
ATOM 775 C C . ARG A 1 102 ? -6.669 -1.131 19.567 1.00 94.31 102 ARG A C 1
ATOM 777 O O . ARG A 1 102 ? -7.739 -1.149 20.171 1.00 94.31 102 ARG A O 1
ATOM 784 N N . TRP A 1 103 ? -6.249 -2.134 18.801 1.00 94.19 103 TRP A N 1
ATOM 785 C CA . TRP A 1 103 ? -7.043 -3.334 18.520 1.00 94.19 103 TRP A CA 1
ATOM 786 C C . TRP A 1 103 ? -6.786 -4.490 19.487 1.00 94.19 103 TRP A C 1
ATOM 788 O O . TRP A 1 103 ? -7.632 -5.377 19.607 1.00 94.19 103 TRP A O 1
ATOM 798 N N . GLU A 1 104 ? -5.647 -4.500 20.177 1.00 89.62 104 GLU A N 1
ATOM 799 C CA . GLU A 1 104 ? -5.348 -5.475 21.217 1.00 89.62 104 GLU A CA 1
ATOM 800 C C . GLU A 1 104 ? -6.306 -5.295 22.395 1.00 89.62 104 GLU A C 1
ATOM 802 O O . GLU A 1 104 ? -6.196 -4.383 23.216 1.00 89.62 104 GLU A O 1
ATOM 807 N N . VAL A 1 105 ? -7.253 -6.221 22.505 1.00 71.94 105 VAL A N 1
ATOM 808 C CA . VAL A 1 105 ? -8.041 -6.386 23.719 1.00 71.94 105 VAL A CA 1
ATOM 809 C C . VAL A 1 105 ? -7.154 -7.110 24.725 1.00 71.94 105 VAL A C 1
ATOM 811 O O . VAL A 1 105 ? -6.860 -8.294 24.552 1.00 71.94 105 VAL A O 1
ATOM 814 N N . LYS A 1 106 ? -6.721 -6.413 25.783 1.00 54.38 106 LYS A N 1
ATOM 815 C CA . LYS A 1 106 ? -6.137 -7.084 26.953 1.00 54.38 106 LYS A CA 1
ATOM 816 C C . LYS A 1 106 ? -7.191 -8.034 27.518 1.00 54.38 106 LYS A C 1
ATOM 818 O O . LYS A 1 106 ? -8.196 -7.575 28.058 1.00 54.38 106 LYS A O 1
ATOM 823 N N . SER A 1 107 ? -6.976 -9.328 27.300 1.00 47.09 107 SER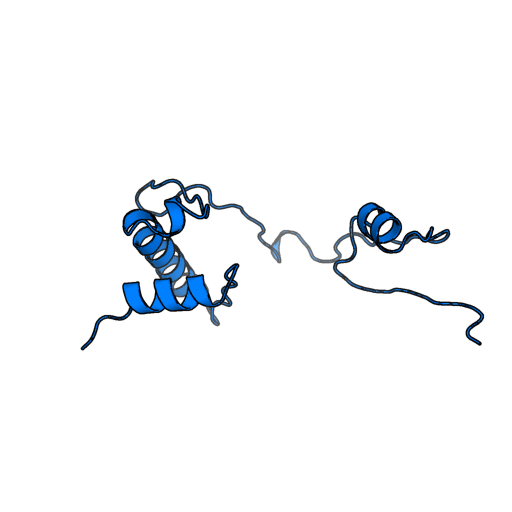 A N 1
ATOM 824 C CA . SER A 1 107 ? -7.720 -10.404 27.959 1.00 47.09 107 SER A CA 1
ATOM 825 C C . SER A 1 107 ? -7.271 -10.540 29.408 1.00 47.09 107 SER A C 1
ATOM 827 O O . SER A 1 107 ? -6.072 -10.285 29.668 1.00 47.09 107 SER A O 1
#

Secondary structure (DSSP, 8-state):
--S------TT--SHHHHHHHHT---SS---PPP-S-GGG-------B-TTS-B---STTGGGSHHHHHHHHHHHHHHHHH-TT------S-HHHHHHHHHHH----

pLDDT: mean 89.39, std 7.99, range [47.09, 95.81]

Foldseek 3Di:
DDPDDDDDDLPCPPVPVVCVVVVHDDPDDDDDDDPDDPVVDDDDDDQAAPVRHGADPDPVVLPDLVNLVRVVRVVVVCQVPDPPDDDDDDPDPVSVVVSCVSPDDPD

Organism: NCBI:txid31246

Sequence (107 aa):
MAHCVILMSGTLSPLDSLEAELNVQFPLRLEANHVISNSRLLVTTLSHGPNGTRLCATYQHQNTYTFQDEIGAVVVNACRLVPGGVLCFLPSYSLLDKLIQRWEVKS

InterPro domains:
  IPR027417 P-loop containing nucleoside triphosphate hydrolase [G3DSA:3.40.50.300] (51-107)
  IPR045028 Helicase superfamily 1/2, DinG/Rad3-like [PTHR11472] (2-104)

Radius of gyration: 20.15 Å; chains: 1; bounding box: 55×33×53 Å